Protein AF-A0AAW5JET9-F1 (afdb_monomer_lite)

Radius of gyration: 17.2 Å; chains: 1; bounding box: 39×29×51 Å

Structure (mmCIF, N/CA/C/O backbone):
data_AF-A0AAW5JET9-F1
#
_entry.id   AF-A0AAW5JET9-F1
#
loop_
_atom_site.group_PDB
_atom_site.id
_atom_site.type_symbol
_atom_site.label_atom_id
_atom_site.label_alt_id
_atom_site.label_comp_id
_atom_site.label_asym_id
_atom_site.label_entity_id
_atom_site.label_seq_id
_atom_site.pdbx_PDB_ins_code
_atom_site.Cartn_x
_atom_site.Cartn_y
_atom_site.Cartn_z
_atom_site.occupancy
_atom_site.B_iso_or_equiv
_atom_site.auth_seq_id
_atom_site.auth_comp_id
_atom_site.auth_asym_id
_atom_site.auth_atom_id
_atom_site.pdbx_PDB_model_num
ATOM 1 N N . GLY A 1 1 ? 14.581 6.313 7.244 1.00 46.97 1 GLY A N 1
ATOM 2 C CA . GLY A 1 1 ? 14.633 5.685 5.910 1.00 46.97 1 GLY A CA 1
ATOM 3 C C . GLY A 1 1 ? 13.325 4.975 5.652 1.00 46.97 1 GLY A C 1
ATOM 4 O O . GLY A 1 1 ? 12.955 4.112 6.434 1.00 46.97 1 GLY A O 1
ATOM 5 N N . THR A 1 2 ? 12.604 5.370 4.610 1.00 64.44 2 THR A N 1
ATOM 6 C CA . THR A 1 2 ? 11.243 4.915 4.270 1.00 64.44 2 THR A CA 1
ATOM 7 C C . THR A 1 2 ? 11.133 3.408 4.013 1.00 64.44 2 THR A C 1
ATOM 9 O O . THR A 1 2 ? 10.109 2.824 4.346 1.00 64.44 2 THR A O 1
ATOM 12 N N . CYS A 1 3 ? 12.197 2.743 3.547 1.00 55.53 3 CYS A N 1
ATOM 13 C CA . CYS A 1 3 ? 12.216 1.281 3.394 1.00 55.53 3 CYS A CA 1
ATOM 14 C C . CYS A 1 3 ? 12.129 0.532 4.734 1.00 55.53 3 CYS A C 1
ATOM 16 O O . CYS A 1 3 ? 11.503 -0.520 4.800 1.00 55.53 3 CYS A O 1
ATOM 18 N N . ARG A 1 4 ? 12.699 1.088 5.815 1.00 67.12 4 ARG A N 1
ATOM 19 C CA . ARG A 1 4 ? 12.608 0.486 7.155 1.00 67.12 4 ARG A CA 1
ATOM 20 C C . ARG A 1 4 ? 11.175 0.529 7.678 1.00 67.12 4 ARG A C 1
ATOM 22 O O . ARG A 1 4 ? 10.685 -0.474 8.157 1.00 67.12 4 ARG A O 1
ATOM 29 N N . ALA A 1 5 ? 10.473 1.641 7.458 1.00 67.69 5 ALA A N 1
ATOM 30 C CA . ALA A 1 5 ? 9.065 1.766 7.831 1.00 67.69 5 ALA A CA 1
ATOM 31 C C . ALA A 1 5 ? 8.148 0.799 7.056 1.00 67.69 5 ALA A C 1
ATOM 33 O O . ALA A 1 5 ? 7.119 0.377 7.575 1.00 67.69 5 ALA A O 1
ATOM 34 N N . ILE A 1 6 ? 8.507 0.443 5.817 1.00 64.38 6 ILE A N 1
ATOM 35 C CA . ILE A 1 6 ? 7.800 -0.590 5.045 1.00 64.38 6 ILE A CA 1
ATOM 36 C C . ILE A 1 6 ? 8.093 -1.982 5.623 1.00 64.38 6 ILE A C 1
ATOM 38 O O . ILE A 1 6 ? 7.165 -2.765 5.805 1.00 64.38 6 ILE A O 1
ATOM 42 N N . ALA A 1 7 ? 9.357 -2.274 5.945 1.00 62.28 7 ALA A N 1
ATOM 43 C CA . ALA A 1 7 ? 9.758 -3.544 6.550 1.00 62.28 7 ALA A CA 1
ATOM 44 C C . ALA A 1 7 ? 9.131 -3.757 7.940 1.00 62.28 7 ALA A C 1
ATOM 46 O O . ALA A 1 7 ? 8.612 -4.836 8.208 1.00 62.28 7 ALA A O 1
ATOM 47 N N . ASP A 1 8 ? 9.100 -2.720 8.782 1.00 63.34 8 ASP A N 1
ATOM 48 C CA . ASP A 1 8 ? 8.469 -2.764 10.106 1.00 63.34 8 ASP A CA 1
ATOM 49 C C . ASP A 1 8 ? 6.967 -3.085 9.976 1.00 63.34 8 ASP A C 1
ATOM 51 O O . ASP A 1 8 ? 6.454 -3.967 10.658 1.00 63.34 8 ASP A O 1
ATOM 55 N N . LYS A 1 9 ? 6.279 -2.482 8.994 1.00 62.91 9 LYS A N 1
ATOM 56 C CA . LYS A 1 9 ? 4.879 -2.819 8.692 1.00 62.91 9 LYS A CA 1
ATOM 57 C C . LYS A 1 9 ? 4.685 -4.250 8.197 1.00 62.91 9 LYS A C 1
ATOM 59 O O . LYS A 1 9 ? 3.654 -4.840 8.486 1.00 62.91 9 LYS A O 1
ATOM 64 N N . MET A 1 10 ? 5.627 -4.811 7.438 1.00 59.91 10 MET A N 1
ATOM 65 C CA . MET A 1 10 ? 5.542 -6.213 7.007 1.00 59.91 10 MET A CA 1
ATOM 66 C C . MET A 1 10 ? 5.675 -7.188 8.182 1.00 59.91 10 MET A C 1
ATOM 68 O O . MET A 1 10 ? 5.042 -8.241 8.161 1.00 59.91 10 MET A O 1
ATOM 72 N N . LEU A 1 11 ? 6.453 -6.835 9.210 1.00 57.56 11 LEU A N 1
ATOM 73 C CA . LEU A 1 11 ? 6.588 -7.645 10.423 1.00 57.56 11 LEU A CA 1
ATOM 74 C C . LEU A 1 11 ? 5.296 -7.656 11.249 1.00 57.56 11 LEU A C 1
ATOM 76 O O . LEU A 1 11 ? 4.881 -8.723 11.696 1.00 57.56 11 LEU A O 1
ATOM 80 N N . ASP A 1 12 ? 4.607 -6.518 11.364 1.00 58.06 12 ASP A N 1
ATOM 81 C CA . ASP A 1 12 ? 3.315 -6.435 12.067 1.00 58.06 12 ASP A CA 1
ATOM 82 C C . ASP A 1 12 ? 2.199 -7.256 11.375 1.00 58.06 12 ASP A C 1
ATOM 84 O O . ASP A 1 12 ? 1.229 -7.685 12.002 1.00 58.06 12 ASP A O 1
ATOM 88 N N . VAL A 1 13 ? 2.347 -7.521 10.074 1.00 60.09 13 VAL A N 1
ATOM 89 C CA . VAL A 1 13 ? 1.377 -8.233 9.220 1.00 60.09 13 VAL A CA 1
ATOM 90 C C . VAL A 1 13 ? 1.554 -9.756 9.240 1.00 60.09 13 VAL A C 1
ATOM 92 O O . VAL A 1 13 ? 0.649 -10.489 8.836 1.00 60.09 13 VAL A O 1
ATOM 95 N N . ALA A 1 14 ? 2.670 -10.267 9.770 1.00 58.59 14 ALA A N 1
ATOM 96 C CA . ALA A 1 14 ? 2.926 -11.707 9.867 1.00 58.59 14 ALA A CA 1
ATOM 97 C C . ALA A 1 14 ? 1.847 -12.473 10.670 1.00 58.59 14 ALA A C 1
ATOM 99 O O . ALA A 1 14 ? 1.691 -13.680 10.492 1.00 58.59 14 ALA A O 1
ATOM 100 N N . GLY A 1 15 ? 1.059 -11.780 11.504 1.00 61.22 15 GLY A N 1
ATOM 101 C CA . GLY A 1 15 ? -0.087 -12.332 12.240 1.00 61.22 15 GLY A CA 1
ATOM 102 C C . GLY A 1 15 ? -1.389 -12.490 11.436 1.00 61.22 15 GLY A C 1
ATOM 103 O O . GLY A 1 15 ? -2.431 -12.784 12.025 1.00 61.22 15 GLY A O 1
ATOM 104 N N . GLY A 1 16 ? -1.375 -12.270 10.116 1.00 76.25 16 GLY A N 1
ATOM 105 C CA . GLY A 1 16 ? -2.568 -12.360 9.270 1.00 76.25 16 GLY A CA 1
ATOM 106 C C . GLY A 1 16 ? -3.620 -11.306 9.633 1.00 76.25 16 GLY A C 1
ATOM 107 O O . GLY A 1 16 ? -3.284 -10.181 9.998 1.00 76.25 16 GLY A O 1
ATOM 108 N N . GLN A 1 17 ? -4.907 -11.660 9.552 1.00 78.38 17 GLN A N 1
ATOM 109 C CA . GLN A 1 17 ? -6.004 -10.716 9.806 1.00 78.38 17 GLN A CA 1
ATOM 110 C C . GLN A 1 17 ? -5.962 -10.097 11.213 1.00 78.38 17 GLN A C 1
ATOM 112 O O . GLN A 1 17 ? -6.171 -8.896 11.361 1.00 78.38 17 GLN A O 1
ATOM 117 N N . MET A 1 18 ? -5.624 -10.891 12.235 1.00 77.44 18 MET A N 1
ATOM 118 C CA . MET A 1 18 ? -5.503 -10.392 13.610 1.00 77.44 18 MET A CA 1
ATOM 119 C C . MET A 1 18 ? -4.414 -9.320 13.743 1.00 77.44 18 MET A C 1
ATOM 121 O O . MET A 1 18 ? -4.573 -8.387 14.526 1.00 77.44 18 MET A O 1
ATOM 125 N N . GLY A 1 19 ? -3.335 -9.417 12.957 1.00 84.06 19 GLY A N 1
ATOM 126 C CA . GLY A 1 19 ? -2.307 -8.377 12.888 1.00 84.06 19 GLY A CA 1
ATOM 127 C C . GLY A 1 19 ? -2.869 -7.058 12.351 1.00 84.06 19 GLY A C 1
ATOM 128 O O . GLY A 1 19 ? -2.697 -6.013 12.974 1.00 84.06 19 GLY A O 1
ATOM 129 N N . TRP A 1 20 ? -3.621 -7.103 11.248 1.00 86.56 20 TRP A N 1
ATOM 130 C CA . TRP A 1 20 ? -4.236 -5.911 10.650 1.00 86.56 20 TRP A CA 1
ATOM 131 C C . TRP A 1 20 ? -5.231 -5.212 11.571 1.00 86.56 20 TRP A C 1
ATOM 133 O O . TRP A 1 20 ? -5.200 -3.983 11.682 1.00 86.56 20 TRP A O 1
ATOM 143 N N . ASP A 1 21 ? -6.077 -5.983 12.254 1.00 84.94 21 ASP A N 1
ATOM 144 C CA . ASP A 1 21 ? -7.040 -5.429 13.205 1.00 84.94 21 ASP A CA 1
ATOM 145 C C . ASP A 1 21 ? -6.312 -4.773 14.397 1.00 84.94 21 ASP A C 1
ATOM 147 O O . ASP A 1 21 ? -6.671 -3.666 14.796 1.00 84.94 21 ASP A O 1
ATOM 151 N N . LYS A 1 22 ? -5.213 -5.366 14.896 1.00 84.88 22 LYS A N 1
ATOM 152 C CA . LYS A 1 22 ? -4.394 -4.773 15.972 1.00 84.88 22 LYS A CA 1
ATOM 153 C C . LYS A 1 22 ? -3.675 -3.491 15.555 1.00 84.88 22 LYS A C 1
ATOM 155 O O . LYS A 1 22 ? -3.593 -2.555 16.350 1.00 84.88 22 LYS A O 1
ATOM 160 N N . ILE A 1 23 ? -3.193 -3.405 14.313 1.00 87.56 23 ILE A N 1
ATOM 161 C CA . ILE A 1 23 ? -2.611 -2.163 13.779 1.00 87.56 23 ILE A CA 1
ATOM 162 C C . ILE A 1 23 ? -3.685 -1.067 13.708 1.00 87.56 23 ILE A C 1
ATOM 164 O O . ILE A 1 23 ? -3.422 0.075 14.093 1.00 87.56 23 ILE A O 1
ATOM 168 N N . ALA A 1 24 ? -4.891 -1.396 13.231 1.00 87.81 24 ALA A N 1
ATOM 169 C CA . ALA A 1 24 ? -6.006 -0.451 13.175 1.00 87.81 24 ALA A CA 1
ATOM 170 C C . ALA A 1 24 ? -6.418 0.037 14.565 1.00 87.81 24 ALA A C 1
ATOM 172 O O . ALA A 1 24 ? -6.519 1.245 14.774 1.00 87.81 24 ALA A O 1
ATOM 173 N N . GLU A 1 25 ? -6.572 -0.882 15.518 1.00 86.69 25 GLU A N 1
ATOM 174 C CA . GLU A 1 25 ? -6.886 -0.584 16.916 1.00 86.69 25 GLU A CA 1
ATOM 175 C C . GLU A 1 25 ? -5.824 0.330 17.545 1.00 86.69 25 GLU A C 1
ATOM 177 O O . GLU A 1 25 ? -6.155 1.375 18.104 1.00 86.69 25 GLU A O 1
ATOM 182 N N . GLY A 1 26 ? -4.537 0.008 17.381 1.00 86.56 26 GLY A N 1
ATOM 183 C CA . GLY A 1 26 ? -3.440 0.817 17.916 1.00 86.56 26 GLY A CA 1
ATOM 184 C C . GLY A 1 26 ? -3.379 2.228 17.320 1.00 86.56 26 GLY A C 1
ATOM 185 O O . GLY A 1 26 ? -3.133 3.202 18.036 1.00 86.56 26 GLY A O 1
ATOM 186 N N . GLN A 1 27 ? -3.644 2.376 16.017 1.00 89.19 27 GLN A N 1
ATOM 187 C CA . GLN A 1 27 ? -3.711 3.696 15.385 1.00 89.19 27 GLN A CA 1
ATOM 188 C C . GLN A 1 27 ? -4.936 4.498 15.826 1.00 89.19 27 GLN A C 1
ATOM 190 O O . GLN A 1 27 ? -4.806 5.700 16.069 1.00 89.19 27 GLN A O 1
ATOM 195 N N . ALA A 1 28 ? -6.098 3.855 15.943 1.00 87.69 28 ALA A N 1
ATOM 196 C CA . ALA A 1 28 ? -7.311 4.486 16.448 1.00 87.69 28 ALA A CA 1
ATOM 197 C C . ALA A 1 28 ? -7.117 4.943 17.903 1.00 87.69 28 ALA A C 1
ATOM 199 O O . ALA A 1 28 ? -7.422 6.087 18.231 1.00 87.69 28 ALA A O 1
ATOM 200 N N . MET A 1 29 ? -6.492 4.117 18.747 1.00 85.44 29 MET A N 1
ATOM 201 C CA . MET A 1 29 ? -6.158 4.468 20.129 1.00 85.44 29 MET A CA 1
ATOM 202 C C . MET A 1 29 ? -5.170 5.634 20.201 1.00 85.44 29 MET A C 1
ATOM 204 O O . MET A 1 29 ? -5.391 6.585 20.948 1.00 85.44 29 MET A O 1
ATOM 208 N N . SER A 1 30 ? -4.114 5.619 19.378 1.00 85.81 30 SER A N 1
ATOM 209 C CA . SER A 1 30 ? -3.180 6.748 19.287 1.00 85.81 30 SER A CA 1
ATOM 210 C C . SER A 1 30 ? -3.889 8.045 18.895 1.00 85.81 30 SER A C 1
ATOM 212 O O . SER A 1 30 ? -3.557 9.105 19.423 1.00 85.81 30 SER A O 1
ATOM 214 N N . GLN A 1 31 ? -4.864 7.975 17.985 1.00 84.56 31 GLN A N 1
ATOM 215 C CA . GLN A 1 31 ? -5.641 9.137 17.569 1.00 84.56 31 GLN A CA 1
ATOM 216 C C . GLN A 1 31 ? -6.582 9.616 18.680 1.00 84.56 31 GLN A C 1
ATOM 218 O O . GLN A 1 31 ? -6.573 10.804 18.988 1.00 84.56 31 GLN A O 1
ATOM 223 N N . ALA A 1 32 ? -7.326 8.708 19.316 1.00 83.56 32 ALA A N 1
ATOM 224 C CA . ALA A 1 32 ? -8.253 9.022 20.400 1.00 83.56 32 ALA A CA 1
ATOM 225 C C . ALA A 1 32 ? -7.546 9.713 21.579 1.00 83.56 32 ALA A C 1
ATOM 227 O O . ALA A 1 32 ? -8.017 10.742 22.059 1.00 83.56 32 ALA A O 1
ATOM 228 N N . VAL A 1 33 ? -6.364 9.221 21.975 1.00 82.38 33 VAL A N 1
ATOM 229 C CA . VAL A 1 33 ? -5.536 9.831 23.034 1.00 82.38 33 VAL A CA 1
ATOM 230 C C . VAL A 1 33 ? -5.020 11.219 22.641 1.00 82.38 33 VAL A C 1
ATOM 232 O O . VAL A 1 33 ? -4.897 12.092 23.493 1.00 82.38 33 VAL A O 1
ATOM 235 N N . LYS A 1 34 ? -4.718 11.453 21.358 1.00 80.94 34 LYS A N 1
ATOM 236 C CA . LYS A 1 34 ? -4.262 12.768 20.876 1.00 80.94 34 LYS A CA 1
ATOM 237 C C . LYS A 1 34 ? -5.386 13.799 20.806 1.00 80.94 34 LYS A C 1
ATOM 239 O O . LYS A 1 34 ? -5.112 14.986 20.948 1.00 80.94 34 LYS A O 1
ATOM 244 N N . THR A 1 35 ? -6.616 13.372 20.524 1.00 74.25 35 THR A N 1
ATOM 245 C CA . THR A 1 35 ? -7.760 14.276 20.323 1.00 74.25 35 THR A CA 1
ATOM 246 C C . THR A 1 35 ? -8.628 14.471 21.564 1.00 74.25 35 THR A C 1
ATOM 248 O O . THR A 1 35 ? -9.355 15.458 21.630 1.00 74.25 35 THR A O 1
ATOM 251 N N . GLY A 1 36 ? -8.593 13.542 22.523 1.00 65.19 36 GLY A N 1
ATOM 252 C CA . GLY A 1 36 ? -9.384 13.590 23.753 1.00 65.19 36 GLY A CA 1
ATOM 253 C C . GLY A 1 36 ? -8.563 14.023 24.969 1.00 65.19 36 GLY A C 1
ATOM 254 O O . GLY A 1 36 ? -7.427 13.591 25.143 1.00 65.19 36 GLY A O 1
ATOM 255 N N . ASN A 1 37 ? -9.152 14.841 25.849 1.00 55.03 37 ASN A N 1
ATOM 256 C CA . ASN A 1 37 ? -8.604 15.138 27.178 1.00 55.03 37 ASN A CA 1
ATOM 257 C C . ASN A 1 37 ? -8.680 13.878 28.074 1.00 55.03 37 ASN A C 1
ATOM 259 O O . ASN A 1 37 ? -9.626 13.690 28.829 1.00 55.03 37 ASN A O 1
ATOM 263 N N . THR A 1 38 ? -7.680 13.008 27.943 1.00 60.56 38 THR A N 1
ATOM 264 C CA . THR A 1 38 ? -7.074 12.183 29.007 1.00 60.56 38 THR A CA 1
ATOM 265 C C . THR A 1 38 ? -7.963 11.274 29.878 1.00 60.56 38 THR A C 1
ATOM 267 O O . THR A 1 38 ? -7.685 11.115 31.065 1.00 60.56 38 THR A O 1
ATOM 270 N N . ASP A 1 39 ? -8.952 10.580 29.311 1.00 75.88 39 ASP A N 1
ATOM 271 C CA . ASP A 1 39 ? -9.505 9.363 29.932 1.00 75.88 39 ASP A CA 1
ATOM 272 C C . ASP A 1 39 ? -9.305 8.151 29.013 1.00 75.88 39 ASP A C 1
ATOM 274 O O . ASP A 1 39 ? -9.918 8.044 27.947 1.00 75.88 39 ASP A O 1
ATOM 278 N N . ALA A 1 40 ? -8.441 7.228 29.442 1.00 71.56 40 ALA A N 1
ATOM 279 C CA . ALA A 1 40 ? -8.149 5.991 28.729 1.00 71.56 40 ALA A CA 1
ATOM 280 C C . ALA A 1 40 ? -9.404 5.130 28.514 1.00 71.56 40 ALA A C 1
ATOM 282 O O . ALA A 1 40 ? -9.508 4.479 27.478 1.00 71.56 40 ALA A O 1
ATOM 283 N N . VAL A 1 41 ? -10.375 5.158 29.435 1.00 81.31 41 VAL A N 1
ATOM 284 C CA . VAL A 1 41 ? -11.625 4.396 29.297 1.00 81.31 41 VAL A CA 1
ATOM 285 C C . VAL A 1 41 ? -12.474 4.971 28.166 1.00 81.31 41 VAL A C 1
ATOM 287 O O . VAL A 1 41 ? -12.921 4.229 27.292 1.00 81.31 41 VAL A O 1
ATOM 290 N N . SER A 1 42 ? -12.636 6.297 28.121 1.00 80.06 42 SER A N 1
ATOM 291 C CA . SER A 1 42 ? -13.337 6.969 27.019 1.00 80.06 42 SER A CA 1
ATOM 292 C C . SER A 1 42 ? -12.670 6.733 25.654 1.00 80.06 42 SER A C 1
ATOM 294 O O . SER A 1 42 ? -13.363 6.521 24.657 1.00 80.06 42 SER A O 1
ATOM 296 N N . ALA A 1 43 ? -11.333 6.692 25.612 1.00 79.94 43 ALA A N 1
ATOM 297 C CA . ALA A 1 43 ? -10.575 6.408 24.399 1.00 79.94 43 ALA A CA 1
ATOM 298 C C . ALA A 1 43 ? -10.773 4.959 23.926 1.00 79.94 43 ALA A C 1
ATOM 300 O O . ALA A 1 43 ? -10.989 4.736 22.736 1.00 79.94 43 ALA A O 1
ATOM 301 N N . VAL A 1 44 ? -10.762 3.986 24.844 1.00 81.38 44 VAL A N 1
ATOM 302 C CA . VAL A 1 44 ? -11.059 2.578 24.529 1.00 81.38 44 VAL A CA 1
ATOM 303 C C . VAL A 1 44 ? -12.480 2.441 23.983 1.00 81.38 44 VAL A C 1
ATOM 305 O O . VAL A 1 44 ? -12.651 1.899 22.896 1.00 81.38 44 VAL A O 1
ATOM 308 N N . ALA A 1 45 ? -13.483 3.019 24.652 1.00 81.81 45 ALA A N 1
ATOM 309 C CA . ALA A 1 45 ? -14.876 2.953 24.202 1.00 81.81 45 ALA A CA 1
ATOM 310 C C . ALA A 1 45 ? -15.082 3.579 22.808 1.00 81.81 45 ALA A C 1
ATOM 312 O O . ALA A 1 45 ? -15.878 3.089 22.003 1.00 81.81 45 ALA A O 1
ATOM 313 N N . GLN A 1 46 ? -14.357 4.658 22.492 1.00 80.56 46 GLN A N 1
ATOM 314 C CA . GLN A 1 46 ? -14.376 5.258 21.159 1.00 80.56 46 GLN A CA 1
ATOM 315 C C . GLN A 1 46 ? -13.776 4.322 20.102 1.00 80.56 46 GLN A C 1
ATOM 317 O O . GLN A 1 46 ? -14.360 4.173 19.029 1.00 80.56 46 GLN A O 1
ATOM 322 N N . VAL A 1 47 ? -12.632 3.699 20.392 1.00 84.38 47 VAL A N 1
ATOM 323 C CA . VAL A 1 47 ? -11.956 2.771 19.472 1.00 84.38 47 VAL A CA 1
ATOM 324 C C . VAL A 1 47 ? -12.799 1.522 19.231 1.00 84.38 47 VAL A C 1
ATOM 326 O O . VAL A 1 47 ? -12.979 1.127 18.080 1.00 84.38 47 VAL A O 1
ATOM 329 N N . GLU A 1 48 ? -13.376 0.950 20.290 1.00 83.25 48 GLU A N 1
ATOM 330 C CA . GLU A 1 48 ? -14.308 -0.179 20.200 1.00 83.25 48 GLU A CA 1
ATOM 331 C C . GLU A 1 48 ? -15.513 0.173 19.325 1.00 83.25 48 GLU A C 1
ATOM 333 O O . GLU A 1 48 ? -15.872 -0.586 18.432 1.00 83.25 48 GLU A O 1
ATOM 338 N N . LYS A 1 49 ? -16.089 1.370 19.499 1.00 81.81 49 LYS A N 1
ATOM 339 C CA . LYS A 1 49 ? -17.201 1.848 18.667 1.00 81.81 49 LYS A CA 1
ATOM 340 C C . LYS A 1 49 ? -16.812 2.052 17.198 1.00 81.81 49 LYS A C 1
ATOM 342 O O . LYS A 1 49 ? -17.672 1.966 16.323 1.00 81.81 49 LYS A O 1
ATOM 347 N N . GLN A 1 50 ? -15.552 2.378 16.915 1.00 81.44 50 GLN A N 1
ATOM 348 C CA . GLN A 1 50 ? -15.072 2.563 15.546 1.00 81.44 50 GLN A CA 1
ATOM 349 C C . GLN A 1 50 ? -14.800 1.239 14.828 1.00 81.44 50 GLN A C 1
ATOM 351 O O . GLN A 1 50 ? -14.870 1.230 13.600 1.00 81.44 50 GLN A O 1
ATOM 356 N N . GLY A 1 51 ? -14.495 0.144 15.531 1.00 82.00 51 GLY A N 1
ATOM 357 C CA . GLY A 1 51 ? -14.462 -1.199 14.935 1.00 82.00 51 GLY A CA 1
ATOM 358 C C . GLY A 1 51 ? -13.511 -1.351 13.738 1.00 82.00 51 GLY A C 1
ATOM 359 O O . GLY A 1 51 ? -13.818 -2.033 12.764 1.00 82.00 51 GLY A O 1
ATOM 360 N N . GLY A 1 52 ? -12.394 -0.614 13.722 1.00 86.44 52 GLY A N 1
ATOM 361 C CA . GLY A 1 52 ? -11.448 -0.612 12.596 1.00 86.44 52 GLY A CA 1
ATOM 362 C C . GLY A 1 52 ? -11.956 0.065 11.311 1.00 86.44 52 GLY A C 1
ATOM 363 O O . GLY A 1 52 ? -11.263 0.036 10.287 1.00 86.44 52 GLY A O 1
ATOM 364 N N . ASN A 1 53 ? -13.123 0.718 11.345 1.00 92.31 53 ASN A N 1
ATOM 365 C CA . ASN A 1 53 ? -13.711 1.426 10.203 1.00 92.31 53 ASN A CA 1
ATOM 366 C C . ASN A 1 53 ? -12.892 2.641 9.750 1.00 92.31 53 ASN A C 1
ATOM 368 O O . ASN A 1 53 ? -12.988 3.027 8.587 1.00 92.31 53 ASN A O 1
ATOM 372 N N . ASP A 1 54 ? -12.037 3.187 10.612 1.00 91.25 54 ASP A N 1
ATOM 373 C CA . ASP A 1 54 ? -11.118 4.275 10.259 1.00 91.25 54 ASP A CA 1
ATOM 374 C C . ASP A 1 54 ? -9.955 3.808 9.369 1.00 91.25 54 ASP A C 1
ATOM 376 O O . ASP A 1 54 ? -9.271 4.633 8.749 1.00 91.25 54 ASP A O 1
ATOM 380 N N . GLY A 1 55 ? -9.728 2.495 9.272 1.00 92.00 55 GLY A N 1
ATOM 381 C CA . GLY A 1 55 ? -8.598 1.947 8.539 1.00 92.00 55 GLY A CA 1
ATOM 382 C C . GLY A 1 55 ? -7.253 2.322 9.154 1.00 92.00 55 GLY A C 1
ATOM 383 O O . GLY A 1 55 ? -7.146 2.943 10.219 1.00 92.00 55 GLY A O 1
ATOM 384 N N . ILE A 1 56 ? -6.189 1.995 8.431 1.00 92.25 56 ILE A N 1
ATOM 385 C CA . ILE A 1 56 ? -4.826 2.343 8.831 1.00 92.25 56 ILE A CA 1
ATOM 386 C C . ILE A 1 56 ? -4.244 3.395 7.904 1.00 92.25 56 ILE A C 1
ATOM 388 O O . ILE A 1 56 ? -4.506 3.417 6.705 1.00 92.25 56 ILE A O 1
ATOM 392 N N . THR A 1 57 ? -3.395 4.255 8.452 1.00 91.38 57 THR A N 1
ATOM 393 C CA . THR A 1 57 ? -2.498 5.104 7.675 1.00 91.38 57 THR A CA 1
ATOM 394 C C . THR A 1 57 ? -1.556 4.186 6.917 1.00 91.38 57 THR A C 1
ATOM 396 O O . THR A 1 57 ? -0.739 3.484 7.526 1.00 91.38 57 THR A O 1
ATOM 399 N N . TRP A 1 58 ? -1.692 4.165 5.597 1.00 91.44 58 TRP A N 1
ATOM 400 C CA . TRP A 1 58 ? -1.045 3.209 4.715 1.00 91.44 58 TRP A CA 1
ATOM 401 C C . TRP A 1 58 ? 0.095 3.845 3.909 1.00 91.44 58 TRP A C 1
ATOM 403 O O . TRP A 1 58 ? 0.634 4.891 4.280 1.00 91.44 58 TRP A O 1
ATOM 413 N N . VAL A 1 59 ? 0.546 3.161 2.859 1.00 88.12 59 VAL A N 1
ATOM 414 C CA . VAL A 1 59 ? 1.548 3.658 1.915 1.00 88.12 59 VAL A CA 1
ATOM 415 C C . VAL A 1 59 ? 1.127 5.032 1.385 1.00 88.12 59 VAL A C 1
ATOM 417 O O . VAL A 1 59 ? -0.001 5.216 0.940 1.00 88.12 59 VAL A O 1
ATOM 420 N N . GLY A 1 60 ? 2.042 6.003 1.431 1.00 81.50 60 GLY A N 1
ATOM 421 C CA . GLY A 1 60 ? 1.770 7.376 0.988 1.00 81.50 60 GLY A CA 1
ATOM 422 C C . GLY A 1 60 ? 1.022 8.248 2.003 1.00 81.50 60 GLY A C 1
ATOM 423 O O . GLY A 1 60 ? 0.788 9.417 1.724 1.00 81.50 60 GLY A O 1
ATOM 424 N N . GLY A 1 61 ? 0.687 7.720 3.186 1.00 86.12 61 GLY A N 1
ATOM 425 C CA . GLY A 1 61 ? 0.100 8.490 4.290 1.00 86.12 61 GLY A CA 1
ATOM 426 C C . GLY A 1 61 ? -1.428 8.593 4.276 1.00 86.12 61 GLY A C 1
ATOM 427 O O . GLY A 1 61 ? -2.006 9.076 5.245 1.00 86.12 61 GLY A O 1
ATOM 428 N N . SER A 1 62 ? -2.100 8.109 3.232 1.00 88.62 62 SER A N 1
ATOM 429 C CA . SER A 1 62 ? -3.566 8.043 3.177 1.00 88.62 62 SER A CA 1
ATOM 430 C C . SER A 1 62 ? -4.112 6.840 3.953 1.00 88.62 62 SER A C 1
ATOM 432 O O . SER A 1 62 ? -3.424 5.830 4.115 1.00 88.62 62 SER A O 1
ATOM 434 N N . LYS A 1 63 ? -5.357 6.938 4.433 1.00 92.50 63 LYS A N 1
ATOM 435 C CA . LYS A 1 63 ? -6.057 5.826 5.088 1.00 92.50 63 LYS A CA 1
ATOM 436 C C . LYS A 1 63 ? -6.486 4.757 4.073 1.00 92.50 63 LYS A C 1
ATOM 438 O O . LYS A 1 63 ? -6.940 5.101 2.982 1.00 92.50 63 LYS A O 1
ATOM 443 N N . ALA A 1 64 ? -6.348 3.484 4.439 1.00 94.62 64 ALA A N 1
ATOM 444 C CA . ALA A 1 64 ? -6.817 2.342 3.657 1.00 94.62 64 ALA A CA 1
ATOM 445 C C . ALA A 1 64 ? -7.341 1.213 4.559 1.00 94.62 64 ALA A C 1
ATOM 447 O O . ALA A 1 64 ? -6.989 1.116 5.737 1.00 94.62 64 ALA A O 1
ATOM 448 N N . GLY A 1 65 ? -8.168 0.337 3.984 1.00 93.25 65 GLY A N 1
ATOM 449 C CA . GLY A 1 65 ? -8.723 -0.843 4.653 1.00 93.25 65 GLY A CA 1
ATOM 450 C C . GLY A 1 65 ? -9.962 -0.581 5.519 1.00 93.25 65 GLY A C 1
ATOM 451 O O . GLY A 1 65 ? -10.656 -1.536 5.864 1.00 93.25 65 GLY A O 1
ATOM 452 N N . GLY A 1 66 ? -10.273 0.678 5.833 1.00 93.69 66 GLY A N 1
ATOM 453 C CA . GLY A 1 66 ? -11.471 1.072 6.574 1.00 93.69 66 GLY A CA 1
ATOM 454 C C . GLY A 1 66 ? -12.762 1.066 5.745 1.00 93.69 66 GLY A C 1
ATOM 455 O O . GLY A 1 66 ? -12.793 0.686 4.570 1.00 93.69 66 GLY A O 1
ATOM 456 N N . SER A 1 67 ? -13.853 1.522 6.360 1.00 93.44 67 SER A N 1
ATOM 457 C CA . SER A 1 67 ? -15.170 1.601 5.724 1.00 93.44 67 SER A CA 1
ATOM 458 C C . SER A 1 67 ? -15.185 2.686 4.646 1.00 93.44 6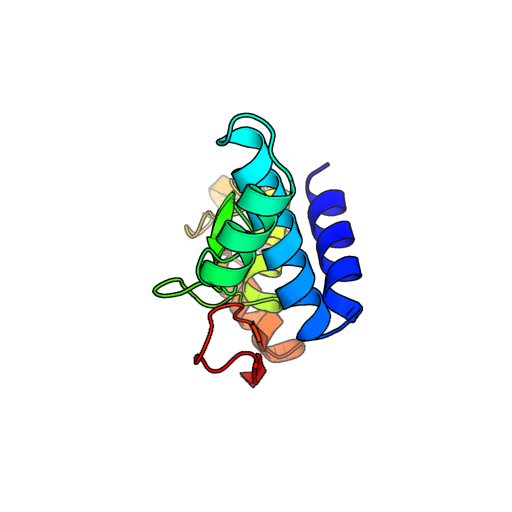7 SER A C 1
ATOM 460 O O . SER A 1 67 ? -14.685 3.789 4.853 1.00 93.44 67 SER A O 1
ATOM 462 N N . GLY A 1 68 ? -15.700 2.361 3.456 1.00 91.00 68 GLY A N 1
ATOM 463 C CA . GLY A 1 68 ? -15.674 3.257 2.289 1.00 91.00 68 GLY A CA 1
ATOM 464 C C . GLY A 1 68 ? -14.277 3.524 1.704 1.00 91.00 68 GLY A C 1
ATOM 465 O O . GLY A 1 68 ? -14.157 4.261 0.729 1.00 91.00 68 GLY A O 1
ATOM 466 N N . GLN A 1 69 ? -13.223 2.918 2.258 1.00 93.94 69 GLN A N 1
ATOM 467 C CA . GLN A 1 69 ? -11.849 3.088 1.793 1.00 93.94 69 GLN A CA 1
ATOM 468 C C . GLN A 1 69 ? -11.462 1.998 0.788 1.00 93.94 69 GLN A C 1
ATOM 470 O O . GLN A 1 69 ? -12.029 0.895 0.759 1.00 93.94 69 GLN A O 1
ATOM 475 N N . GLN A 1 70 ? -10.446 2.298 -0.025 1.00 92.94 70 GLN A N 1
ATOM 476 C CA . GLN A 1 70 ? -9.799 1.279 -0.846 1.00 92.94 70 GLN A CA 1
ATOM 477 C C . GLN A 1 70 ? -9.223 0.176 0.058 1.00 92.94 70 GLN A C 1
ATOM 479 O O . GLN A 1 70 ? -8.722 0.480 1.147 1.00 92.94 70 GLN A O 1
ATOM 484 N N . PRO A 1 71 ? -9.306 -1.101 -0.355 1.00 93.75 71 PRO A N 1
ATOM 485 C CA . PRO A 1 71 ? -8.635 -2.175 0.361 1.00 93.75 71 PRO A CA 1
ATOM 486 C C . PRO A 1 71 ? -7.120 -1.961 0.326 1.00 93.75 71 PRO A C 1
ATOM 488 O O . PRO A 1 71 ? -6.583 -1.367 -0.610 1.00 93.75 71 PRO A O 1
ATOM 491 N N . ILE A 1 72 ? -6.434 -2.476 1.338 1.00 93.31 72 ILE A N 1
ATOM 492 C CA . ILE A 1 72 ? -4.975 -2.524 1.372 1.00 93.31 72 ILE A CA 1
ATOM 493 C C . ILE A 1 72 ? -4.534 -3.623 0.413 1.00 93.31 72 ILE A C 1
ATOM 495 O O . ILE A 1 72 ? -4.843 -4.788 0.649 1.00 93.31 72 ILE A O 1
ATOM 499 N N . LYS A 1 73 ? -3.828 -3.267 -0.660 1.00 93.94 73 LYS A N 1
ATOM 500 C CA . LYS A 1 73 ? -3.242 -4.225 -1.607 1.00 93.94 73 LYS A CA 1
ATOM 501 C C . LYS A 1 73 ? -1.785 -4.412 -1.232 1.00 93.94 73 LYS A C 1
ATOM 503 O O . LYS A 1 73 ? -0.959 -3.566 -1.566 1.00 93.94 73 LYS A O 1
ATOM 508 N N . VAL A 1 74 ? -1.473 -5.447 -0.457 1.00 91.38 74 VAL A N 1
ATOM 509 C CA . VAL A 1 74 ? -0.158 -5.565 0.192 1.00 91.38 74 VAL A CA 1
ATOM 510 C C . VAL A 1 74 ? 0.968 -5.571 -0.841 1.00 91.38 74 VAL A C 1
ATOM 512 O O . VAL A 1 74 ? 1.912 -4.790 -0.717 1.00 91.38 74 VAL A O 1
ATOM 515 N N . VAL A 1 75 ? 0.856 -6.401 -1.880 1.00 93.62 75 VAL A N 1
ATOM 516 C CA . VAL A 1 75 ? 1.907 -6.544 -2.893 1.00 93.62 75 VAL A CA 1
ATOM 517 C C . VAL A 1 75 ? 1.921 -5.332 -3.816 1.00 93.62 75 VAL A C 1
ATOM 519 O O . VAL A 1 75 ? 2.974 -4.718 -4.010 1.00 93.62 75 VAL A O 1
ATOM 522 N N . GLY A 1 76 ? 0.762 -4.925 -4.332 1.00 95.31 76 GLY A N 1
ATOM 523 C CA . GLY A 1 76 ? 0.650 -3.802 -5.254 1.00 95.31 76 GLY A CA 1
ATOM 524 C C . GLY A 1 76 ? 1.040 -2.459 -4.632 1.00 95.31 76 GLY A C 1
ATOM 525 O O . GLY A 1 76 ? 1.768 -1.677 -5.242 1.00 95.31 76 GLY A O 1
ATOM 526 N N . ASP A 1 77 ? 0.603 -2.161 -3.409 1.00 94.62 77 ASP A N 1
ATOM 527 C CA . ASP A 1 77 ? 0.897 -0.876 -2.768 1.00 94.62 77 ASP A CA 1
ATOM 528 C C . ASP A 1 77 ? 2.361 -0.767 -2.358 1.00 94.62 77 ASP A C 1
ATOM 530 O O . ASP A 1 77 ? 2.975 0.279 -2.575 1.00 94.62 77 ASP A O 1
ATOM 534 N N . VAL A 1 78 ? 2.947 -1.840 -1.818 1.00 93.94 78 VAL A N 1
ATOM 535 C CA . VAL A 1 78 ? 4.367 -1.840 -1.444 1.00 93.94 78 VAL A CA 1
ATOM 536 C C . VAL A 1 78 ? 5.255 -1.799 -2.682 1.00 93.94 78 VAL A C 1
ATOM 538 O O . VAL A 1 78 ? 6.213 -1.028 -2.706 1.00 93.94 78 VAL A O 1
ATOM 541 N N . THR A 1 79 ? 4.919 -2.548 -3.735 1.00 96.00 79 THR A N 1
ATOM 542 C CA . THR A 1 79 ? 5.656 -2.502 -5.006 1.00 96.00 79 THR A CA 1
ATOM 543 C C . THR A 1 79 ? 5.617 -1.104 -5.616 1.00 96.00 79 THR A C 1
ATOM 545 O O . THR A 1 79 ? 6.662 -0.574 -5.993 1.00 96.00 79 THR A O 1
ATOM 548 N N . ARG A 1 80 ? 4.442 -0.459 -5.653 1.00 96.31 80 ARG A N 1
ATOM 549 C CA . ARG A 1 80 ? 4.308 0.927 -6.125 1.00 96.31 80 ARG A CA 1
ATOM 550 C C . ARG A 1 80 ? 5.160 1.886 -5.297 1.00 96.31 80 ARG A C 1
ATOM 552 O O . ARG A 1 80 ? 5.896 2.693 -5.863 1.00 96.31 80 ARG A O 1
ATOM 559 N N . ALA A 1 81 ? 5.101 1.769 -3.970 1.00 95.38 81 ALA A N 1
ATOM 560 C CA . ALA A 1 81 ? 5.914 2.580 -3.070 1.00 95.38 81 ALA A CA 1
ATOM 561 C C . ALA A 1 81 ? 7.406 2.401 -3.348 1.00 95.38 81 ALA A C 1
ATOM 563 O O . ALA A 1 81 ? 8.122 3.384 -3.510 1.00 95.38 81 ALA A O 1
ATOM 564 N N . GLY A 1 82 ? 7.863 1.150 -3.420 1.00 94.38 82 GLY A N 1
ATOM 565 C CA . GLY A 1 82 ? 9.254 0.795 -3.667 1.00 94.38 82 GLY A CA 1
ATOM 566 C C . GLY A 1 82 ? 9.741 1.329 -5.009 1.00 94.38 82 GLY A C 1
ATOM 567 O O . GLY A 1 82 ? 10.766 2.005 -5.048 1.00 94.38 82 GLY A O 1
ATOM 568 N N . TYR A 1 83 ? 8.968 1.118 -6.079 1.00 96.44 83 TYR A N 1
ATOM 569 C CA . TYR A 1 83 ? 9.256 1.662 -7.407 1.00 96.44 83 TYR A CA 1
ATOM 570 C C . TYR A 1 83 ? 9.447 3.180 -7.354 1.00 96.44 83 TYR A C 1
ATOM 572 O O . TYR A 1 83 ? 10.456 3.700 -7.829 1.00 96.44 83 TYR A O 1
ATOM 580 N N . ASN A 1 84 ? 8.505 3.905 -6.749 1.00 95.69 84 ASN A N 1
ATOM 581 C CA . ASN A 1 84 ? 8.570 5.360 -6.696 1.00 95.69 84 ASN A CA 1
ATOM 582 C C . ASN A 1 84 ? 9.739 5.857 -5.843 1.00 95.69 84 ASN A C 1
ATOM 584 O O . ASN A 1 84 ? 10.475 6.739 -6.278 1.00 95.69 84 ASN A O 1
ATOM 588 N N . LEU A 1 85 ? 9.953 5.269 -4.665 1.00 93.81 85 LEU A N 1
ATOM 589 C CA . LEU A 1 85 ? 11.034 5.661 -3.760 1.00 93.81 85 LEU A CA 1
ATOM 590 C C . LEU A 1 85 ? 12.418 5.407 -4.373 1.00 93.81 85 LEU A C 1
ATOM 592 O O . LEU A 1 85 ? 13.298 6.253 -4.235 1.00 93.81 85 LEU A O 1
ATOM 596 N N . LEU A 1 86 ? 12.601 4.295 -5.093 1.00 93.25 86 LEU A N 1
ATOM 597 C CA . LEU A 1 86 ? 13.845 3.995 -5.815 1.00 93.25 86 LEU A CA 1
ATOM 598 C C . LEU A 1 86 ? 14.100 4.959 -6.982 1.00 93.25 86 LEU A C 1
ATOM 600 O O . LEU A 1 86 ? 15.246 5.137 -7.383 1.00 93.25 86 LEU A O 1
ATOM 604 N N . ASN A 1 87 ? 13.053 5.613 -7.485 1.00 93.19 87 ASN A N 1
ATOM 605 C CA . ASN A 1 87 ? 13.138 6.664 -8.498 1.00 93.19 87 ASN A CA 1
ATOM 606 C C . ASN A 1 87 ? 13.070 8.088 -7.903 1.00 93.19 87 ASN A C 1
ATOM 608 O O . ASN A 1 87 ? 12.898 9.051 -8.645 1.00 93.19 87 ASN A O 1
ATOM 612 N N . GLY A 1 88 ? 13.171 8.246 -6.576 1.00 91.25 88 GLY A N 1
ATOM 613 C CA . GLY A 1 88 ? 13.149 9.558 -5.915 1.00 91.25 88 GLY A CA 1
ATOM 614 C C . GLY A 1 88 ? 11.799 10.288 -5.967 1.00 91.25 88 GLY A C 1
ATOM 615 O O . GLY A 1 88 ? 11.751 11.507 -5.823 1.00 91.25 88 GLY A O 1
ATOM 616 N N . ARG A 1 89 ? 10.697 9.562 -6.183 1.00 93.56 89 ARG A N 1
ATOM 617 C CA . ARG A 1 89 ? 9.332 10.097 -6.308 1.00 93.56 89 ARG A CA 1
ATOM 618 C C . ARG A 1 89 ? 8.514 9.887 -5.036 1.00 93.56 89 ARG A C 1
ATOM 620 O O . ARG A 1 89 ? 8.887 9.127 -4.141 1.00 93.56 89 ARG A O 1
ATOM 627 N N . ASN A 1 90 ? 7.354 10.541 -4.969 1.00 93.50 90 ASN A N 1
ATOM 628 C CA . ASN A 1 90 ? 6.377 10.290 -3.912 1.00 93.50 90 ASN A CA 1
ATOM 629 C C . ASN A 1 90 ? 5.889 8.830 -3.968 1.00 93.50 90 ASN A C 1
ATOM 631 O O . ASN A 1 90 ? 5.553 8.331 -5.037 1.00 93.50 90 ASN A O 1
ATOM 635 N N . ALA A 1 91 ? 5.805 8.155 -2.818 1.00 93.44 91 ALA A N 1
ATOM 636 C CA . ALA A 1 91 ? 5.427 6.742 -2.736 1.00 93.44 91 ALA A CA 1
ATOM 637 C C . ALA A 1 91 ? 4.070 6.411 -3.394 1.00 93.44 91 ALA A C 1
ATOM 639 O O . ALA A 1 91 ? 3.900 5.308 -3.912 1.00 93.44 91 ALA A O 1
ATOM 640 N N . ALA A 1 92 ? 3.121 7.350 -3.395 1.00 90.69 92 ALA A N 1
ATOM 641 C CA . ALA A 1 92 ? 1.787 7.173 -3.967 1.00 90.69 92 ALA A CA 1
ATOM 642 C C . ALA A 1 92 ? 1.673 7.595 -5.442 1.00 90.69 92 ALA A C 1
ATOM 644 O O . ALA A 1 92 ? 0.581 7.519 -6.001 1.00 90.69 92 ALA A O 1
ATOM 645 N N . ASP A 1 93 ? 2.762 8.037 -6.075 1.00 93.94 93 ASP A N 1
ATOM 646 C CA . ASP A 1 93 ? 2.732 8.495 -7.462 1.00 93.94 93 ASP A CA 1
ATOM 647 C C . ASP A 1 93 ? 2.317 7.362 -8.423 1.00 93.94 93 ASP A C 1
ATOM 649 O O . ASP A 1 93 ? 2.643 6.187 -8.231 1.00 93.94 93 ASP A O 1
ATOM 653 N N . THR A 1 94 ? 1.554 7.719 -9.450 1.00 95.19 94 THR A N 1
ATOM 654 C CA . THR A 1 94 ? 0.986 6.788 -10.435 1.00 95.19 94 THR A CA 1
ATOM 655 C C . THR A 1 94 ? 1.469 7.061 -11.854 1.00 95.19 94 THR A C 1
ATOM 657 O O . THR A 1 94 ? 1.297 6.206 -12.720 1.00 95.19 94 THR A O 1
ATOM 660 N N . ALA A 1 95 ? 2.103 8.210 -12.109 1.00 97.12 95 ALA A N 1
ATOM 661 C CA . ALA A 1 95 ? 2.511 8.573 -13.459 1.00 97.12 95 ALA A CA 1
ATOM 662 C C . ALA A 1 95 ? 3.693 7.719 -13.950 1.00 97.12 95 ALA A C 1
ATOM 664 O O . ALA A 1 95 ? 4.548 7.301 -13.163 1.00 97.12 95 ALA A O 1
ATOM 665 N N . SER A 1 96 ? 3.772 7.488 -15.259 1.00 96.94 96 SER A N 1
ATOM 666 C CA . SER A 1 96 ? 4.929 6.846 -15.891 1.00 96.94 96 SER A CA 1
ATOM 667 C C . SER A 1 96 ? 6.171 7.740 -15.839 1.00 96.94 96 SER A C 1
ATOM 669 O O . SER A 1 96 ? 6.073 8.965 -15.764 1.00 96.94 96 SER A O 1
ATOM 671 N N . ILE A 1 97 ? 7.349 7.124 -15.901 1.00 96.00 97 ILE A N 1
ATOM 672 C CA . ILE A 1 97 ? 8.633 7.814 -16.029 1.00 96.00 97 ILE A CA 1
ATOM 673 C C . ILE A 1 97 ? 9.044 7.747 -17.496 1.00 96.00 97 ILE A C 1
ATOM 675 O O . ILE A 1 97 ? 9.200 6.667 -18.059 1.00 96.00 97 ILE A O 1
ATOM 679 N N . SER A 1 98 ? 9.213 8.908 -18.130 1.00 94.00 98 SER A N 1
ATOM 680 C CA . SER A 1 98 ? 9.723 8.952 -19.503 1.00 94.00 98 SER A CA 1
ATOM 681 C C . SER A 1 98 ? 11.172 8.440 -19.561 1.00 94.00 98 SER A C 1
ATOM 683 O O . SER A 1 98 ? 11.912 8.631 -18.590 1.00 94.00 98 SER A O 1
ATOM 685 N N . PRO A 1 99 ? 11.638 7.878 -20.691 1.00 89.12 99 PRO A N 1
ATOM 686 C CA . PRO A 1 99 ? 13.034 7.459 -20.835 1.00 89.12 99 PRO A CA 1
ATOM 687 C C . PRO A 1 99 ? 14.037 8.576 -20.509 1.00 89.12 99 PRO A C 1
ATOM 689 O O . PRO A 1 99 ? 15.036 8.336 -19.837 1.00 89.12 99 PRO A O 1
ATOM 692 N N . SER A 1 100 ? 13.727 9.818 -20.897 1.00 91.25 100 SER A N 1
ATOM 693 C CA . SER A 1 100 ? 14.533 10.999 -20.566 1.00 91.25 100 SER A CA 1
ATOM 694 C C . SER A 1 100 ? 14.551 11.332 -19.073 1.00 91.25 100 SER A C 1
ATOM 696 O O . SER A 1 100 ? 15.552 11.827 -18.576 1.00 91.25 100 SER A O 1
ATOM 698 N N . SER A 1 101 ? 13.464 11.066 -18.345 1.00 91.19 101 SER A N 1
ATOM 699 C CA . SER A 1 101 ? 13.378 11.309 -16.898 1.00 91.19 101 SER A CA 1
ATOM 700 C C . SER A 1 101 ? 13.969 10.166 -16.067 1.00 91.19 101 SER A C 1
ATOM 702 O O . SER A 1 101 ? 14.267 10.365 -14.893 1.00 91.19 101 SER A O 1
ATOM 704 N N . CYS A 1 102 ? 14.130 8.978 -16.657 1.00 91.88 102 CYS A N 1
ATOM 705 C CA . CYS A 1 102 ? 14.654 7.794 -15.980 1.00 91.88 102 CYS A CA 1
ATOM 706 C C . CYS A 1 102 ? 16.154 7.910 -15.659 1.00 91.88 102 CYS A C 1
ATOM 708 O O . CYS A 1 102 ? 16.620 7.285 -14.711 1.00 91.88 102 CYS A O 1
ATOM 710 N N . ASN A 1 103 ? 16.914 8.731 -16.398 1.00 87.50 103 ASN A N 1
ATOM 711 C CA . ASN A 1 103 ? 18.329 9.024 -16.121 1.00 87.50 103 ASN A CA 1
ATOM 712 C C . ASN A 1 103 ? 19.196 7.763 -15.893 1.00 87.50 103 ASN A C 1
ATOM 714 O O . ASN A 1 103 ? 20.013 7.720 -14.976 1.00 87.50 103 ASN A O 1
ATOM 718 N N . ASN A 1 104 ? 19.009 6.725 -16.718 1.00 84.88 104 ASN A N 1
ATOM 719 C CA . ASN A 1 104 ? 19.670 5.414 -16.594 1.00 84.88 104 ASN A CA 1
ATOM 720 C C . ASN A 1 104 ? 19.400 4.669 -15.267 1.00 84.88 104 ASN A C 1
ATOM 722 O O . ASN A 1 104 ? 20.172 3.793 -14.875 1.00 84.88 104 ASN A O 1
ATOM 726 N N . GLY A 1 105 ? 18.302 4.981 -14.576 1.00 87.94 105 GLY A N 1
ATOM 727 C CA . GLY A 1 105 ? 17.855 4.249 -13.396 1.00 87.94 105 GLY A CA 1
ATOM 728 C C . GLY A 1 105 ? 17.447 2.812 -13.738 1.00 87.94 105 GLY A C 1
ATOM 729 O O . GLY A 1 105 ? 16.629 2.575 -14.620 1.00 87.94 105 GLY A O 1
ATOM 730 N N . MET A 1 106 ? 17.990 1.838 -13.005 1.00 90.50 106 MET A N 1
ATOM 731 C CA . MET A 1 106 ? 17.767 0.404 -13.258 1.00 90.50 106 MET A CA 1
ATOM 732 C C . MET A 1 106 ? 16.292 -0.021 -13.137 1.00 90.50 106 MET A C 1
ATOM 734 O O . MET A 1 106 ? 15.821 -0.904 -13.850 1.00 90.50 106 MET A O 1
ATOM 738 N N . VAL A 1 107 ? 15.549 0.591 -12.213 1.00 91.94 107 VAL A N 1
ATOM 739 C CA . VAL A 1 107 ? 14.153 0.212 -11.952 1.00 91.94 107 VAL A CA 1
ATOM 740 C C . VAL A 1 107 ? 13.227 0.768 -13.033 1.00 91.94 107 VAL A C 1
ATOM 742 O O . VAL A 1 107 ? 12.421 0.020 -13.580 1.00 91.94 107 VAL A O 1
ATOM 745 N N . CYS A 1 108 ? 13.364 2.052 -13.380 1.00 93.31 108 CYS 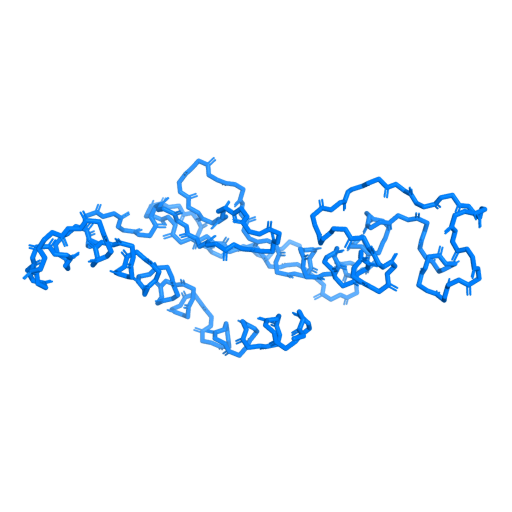A N 1
ATOM 746 C CA . CYS A 1 108 ? 12.560 2.683 -14.430 1.00 93.31 108 CYS A CA 1
ATOM 747 C C . CYS A 1 108 ? 12.922 2.219 -15.849 1.00 93.31 108 CYS A C 1
ATOM 749 O O . CYS A 1 108 ? 12.110 2.357 -16.760 1.00 93.31 108 CYS A O 1
ATOM 751 N N . SER A 1 109 ? 14.118 1.655 -16.054 1.00 93.75 109 SER A N 1
ATOM 752 C CA . SER A 1 109 ? 14.473 1.011 -17.323 1.00 93.75 109 SER A CA 1
ATOM 753 C C . SER A 1 109 ? 13.841 -0.375 -17.482 1.00 93.75 109 SER A C 1
ATOM 755 O O . SER A 1 109 ? 13.654 -0.826 -18.608 1.00 93.75 109 SER A O 1
ATOM 757 N N . THR A 1 110 ? 13.492 -1.035 -16.372 1.00 95.69 110 THR A N 1
ATOM 758 C CA . THR A 1 110 ? 12.821 -2.345 -16.377 1.00 95.69 110 THR A CA 1
ATOM 759 C C . THR A 1 110 ? 11.301 -2.202 -16.468 1.00 95.69 110 THR A C 1
ATOM 761 O O . THR A 1 110 ? 10.657 -2.938 -17.212 1.00 95.69 110 THR A O 1
ATOM 764 N N . TRP A 1 111 ? 10.727 -1.249 -15.729 1.00 97.19 111 TRP A N 1
ATOM 765 C CA . TRP A 1 111 ? 9.298 -0.932 -15.754 1.00 97.19 111 TRP A CA 1
ATOM 766 C C . TRP A 1 111 ? 9.123 0.560 -16.000 1.00 97.19 111 TRP A C 1
ATOM 768 O O . TRP A 1 111 ? 9.640 1.367 -15.236 1.00 97.19 111 TRP A O 1
ATOM 778 N N . SER A 1 112 ? 8.369 0.940 -17.030 1.00 96.00 112 SER A N 1
ATOM 779 C CA . SER A 1 112 ? 8.193 2.350 -17.404 1.00 96.00 112 SER A CA 1
ATOM 780 C C . SER A 1 112 ? 7.300 3.118 -16.422 1.00 96.00 112 SER A C 1
ATOM 782 O O . SER A 1 112 ? 7.309 4.351 -16.361 1.00 96.00 112 SER A O 1
ATOM 784 N N . SER A 1 113 ? 6.505 2.398 -15.630 1.00 97.62 113 SER A N 1
ATOM 785 C CA . SER A 1 113 ? 5.538 2.964 -14.699 1.00 97.62 113 SER A CA 1
ATOM 786 C C . SER A 1 113 ? 5.434 2.136 -13.419 1.00 97.62 113 SER A C 1
ATOM 788 O O . SER A 1 113 ? 5.690 0.927 -13.435 1.00 97.62 113 SER A O 1
ATOM 790 N N . PRO A 1 114 ? 4.979 2.747 -12.307 1.00 97.19 114 PRO A N 1
ATOM 791 C CA . PRO A 1 114 ? 4.655 1.984 -11.109 1.00 97.19 114 PRO A CA 1
ATOM 792 C C . PRO A 1 114 ? 3.602 0.902 -11.389 1.00 97.19 114 PRO A C 1
ATOM 794 O O . PRO A 1 114 ? 3.675 -0.168 -10.799 1.00 97.19 114 PRO A O 1
ATOM 797 N N . GLN A 1 115 ? 2.660 1.141 -12.309 1.00 97.69 115 GLN A N 1
ATOM 798 C CA . GLN A 1 115 ? 1.620 0.173 -12.671 1.00 97.69 115 GLN A CA 1
ATOM 799 C C . GLN A 1 115 ? 2.181 -1.080 -13.362 1.00 97.69 115 GLN A C 1
ATOM 801 O O . GLN A 1 115 ? 1.682 -2.184 -13.147 1.00 97.69 115 GLN A O 1
ATOM 806 N N . GLU A 1 116 ? 3.213 -0.941 -14.191 1.00 98.06 116 GLU A N 1
ATOM 807 C CA . GL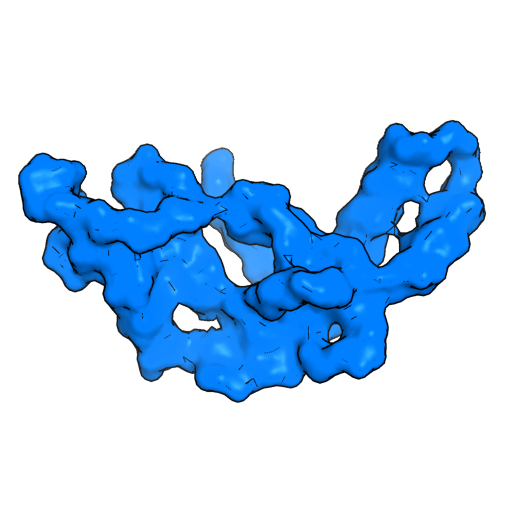U A 1 116 ? 3.875 -2.098 -14.804 1.00 98.06 116 GLU A CA 1
ATOM 808 C C . GLU A 1 116 ? 4.603 -2.941 -13.754 1.00 98.06 116 GLU A C 1
ATOM 810 O O . GLU A 1 116 ? 4.480 -4.169 -13.754 1.00 98.06 116 GLU A O 1
ATOM 815 N N . ALA A 1 117 ? 5.297 -2.286 -12.818 1.00 97.56 117 ALA A N 1
ATOM 816 C CA . ALA A 1 117 ? 5.976 -2.963 -11.720 1.00 97.56 117 ALA A CA 1
ATOM 817 C C . ALA A 1 117 ? 4.984 -3.726 -10.824 1.00 97.56 117 ALA A C 1
ATOM 819 O O . ALA A 1 117 ? 5.208 -4.897 -10.517 1.00 97.56 117 ALA A O 1
ATOM 820 N N . THR A 1 118 ? 3.858 -3.106 -10.450 1.00 97.38 118 THR A N 1
ATOM 821 C CA . THR A 1 118 ? 2.820 -3.770 -9.642 1.00 97.38 118 THR A CA 1
ATOM 822 C C . THR A 1 118 ? 2.146 -4.913 -10.387 1.00 97.38 118 THR A C 1
ATOM 824 O O . THR A 1 118 ? 1.914 -5.964 -9.800 1.00 97.38 118 THR A O 1
ATOM 827 N N . THR A 1 119 ? 1.875 -4.755 -11.685 1.00 97.69 119 THR A N 1
ATOM 828 C CA . THR A 1 119 ? 1.291 -5.824 -12.510 1.00 97.69 119 THR A CA 1
ATOM 829 C C . THR A 1 119 ? 2.215 -7.039 -12.560 1.00 97.69 119 THR A C 1
ATOM 831 O O . THR A 1 119 ? 1.763 -8.174 -12.399 1.00 97.69 119 THR A O 1
ATOM 834 N N . PHE A 1 120 ? 3.520 -6.816 -12.739 1.00 97.50 120 PHE A N 1
ATOM 835 C CA . PHE A 1 120 ? 4.504 -7.892 -12.702 1.00 97.50 120 PHE A CA 1
ATOM 836 C C . PHE A 1 120 ? 4.570 -8.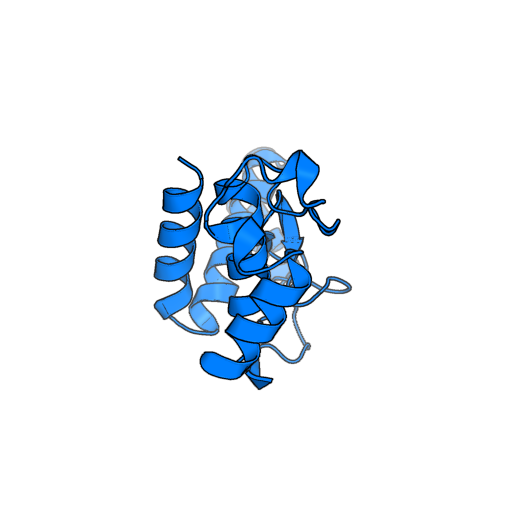560 -11.323 1.00 97.50 120 PHE A C 1
ATOM 838 O O . PHE A 1 120 ? 4.511 -9.788 -11.246 1.00 97.50 120 PHE A O 1
ATOM 845 N N . ALA A 1 121 ? 4.656 -7.771 -10.248 1.00 96.19 121 ALA A N 1
ATOM 846 C CA . ALA A 1 121 ? 4.725 -8.291 -8.886 1.00 96.19 121 ALA A CA 1
ATOM 847 C C . ALA A 1 121 ? 3.493 -9.133 -8.540 1.00 96.19 121 ALA A C 1
ATOM 849 O O . ALA A 1 121 ? 3.648 -10.259 -8.079 1.00 96.19 121 ALA A O 1
ATOM 850 N N . ASN A 1 122 ? 2.291 -8.655 -8.861 1.00 95.94 122 ASN A N 1
ATOM 851 C CA . ASN A 1 122 ? 1.053 -9.385 -8.596 1.00 95.94 122 ASN A CA 1
ATOM 852 C C . ASN A 1 122 ? 0.975 -10.686 -9.407 1.00 95.94 122 ASN A C 1
ATOM 854 O O . ASN A 1 122 ? 0.493 -11.693 -8.904 1.00 95.94 122 ASN A O 1
ATOM 858 N N . ARG A 1 123 ? 1.506 -10.713 -10.637 1.00 95.44 123 ARG A N 1
ATOM 859 C CA . ARG A 1 123 ? 1.571 -11.948 -11.436 1.00 95.44 123 ARG A CA 1
ATOM 860 C C . ARG A 1 123 ? 2.487 -13.007 -10.816 1.00 95.44 123 ARG A C 1
ATOM 862 O O . ARG A 1 123 ? 2.208 -14.193 -10.944 1.00 95.44 123 ARG A O 1
ATOM 869 N N . VAL A 1 124 ? 3.605 -12.594 -10.220 1.00 96.25 124 VAL A N 1
ATOM 870 C CA . VAL A 1 124 ? 4.623 -13.519 -9.691 1.00 96.25 124 VAL A CA 1
ATOM 871 C C . VAL A 1 124 ? 4.327 -13.926 -8.249 1.00 96.25 124 VAL A C 1
ATOM 873 O O . VAL A 1 124 ? 4.529 -15.080 -7.885 1.00 96.25 124 VAL A O 1
ATOM 876 N N . LEU A 1 125 ? 3.868 -12.979 -7.435 1.00 93.44 125 LEU A N 1
ATOM 877 C CA . LEU A 1 125 ? 3.705 -13.135 -5.990 1.00 93.44 125 LEU A CA 1
ATOM 878 C C . LEU A 1 125 ? 2.245 -13.374 -5.575 1.00 93.44 125 LEU A C 1
ATOM 880 O O . LEU A 1 125 ? 2.003 -13.774 -4.438 1.00 93.44 125 LEU A O 1
ATOM 884 N N . GLY A 1 126 ? 1.284 -13.140 -6.475 1.00 92.75 126 GLY A N 1
ATOM 885 C CA . GLY A 1 126 ? -0.133 -13.015 -6.128 1.00 92.75 126 GLY A CA 1
ATOM 886 C C . GLY A 1 126 ? -0.430 -11.691 -5.421 1.00 92.75 126 GLY A C 1
ATOM 887 O O . GLY A 1 126 ? 0.467 -10.886 -5.168 1.00 92.75 126 GLY A O 1
ATOM 888 N N . GLU A 1 127 ? -1.697 -11.449 -5.090 1.00 92.31 127 GLU A N 1
ATOM 889 C CA . GLU A 1 127 ? -2.104 -10.294 -4.293 1.00 92.31 127 GLU A CA 1
ATOM 890 C C . GLU A 1 127 ? -2.987 -10.717 -3.118 1.00 92.31 127 GLU A C 1
ATOM 892 O O . GLU A 1 127 ? -3.822 -11.620 -3.217 1.00 92.31 127 GLU A O 1
ATOM 897 N N . GLN A 1 128 ? -2.835 -10.007 -2.001 1.00 88.31 128 GLN A N 1
ATOM 898 C CA . GLN A 1 128 ? -3.764 -10.087 -0.885 1.00 88.31 128 GLN A CA 1
ATOM 899 C C . GLN A 1 128 ? -4.345 -8.713 -0.591 1.00 88.31 128 GLN A C 1
ATOM 901 O O . GLN A 1 128 ? -3.635 -7.750 -0.295 1.00 88.31 128 GLN A O 1
ATOM 906 N N . GLN A 1 129 ? -5.670 -8.653 -0.634 1.00 91.81 129 GLN A N 1
ATOM 907 C CA . GLN A 1 129 ? -6.448 -7.499 -0.234 1.00 91.81 129 GLN A CA 1
ATOM 908 C C . GLN A 1 129 ? -6.852 -7.639 1.223 1.00 91.81 129 GLN A C 1
ATOM 910 O O . GLN A 1 129 ? -7.391 -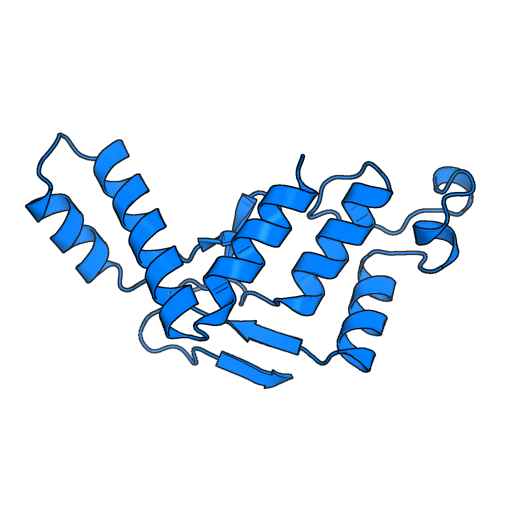8.672 1.622 1.00 91.81 129 GLN A O 1
ATOM 915 N N . GLN A 1 130 ? -6.591 -6.592 1.998 1.00 91.75 130 GLN A N 1
ATOM 916 C CA . GLN A 1 130 ? -6.831 -6.562 3.433 1.00 91.75 130 GLN A CA 1
ATOM 917 C C . GLN A 1 130 ? -7.717 -5.377 3.801 1.00 91.75 130 GLN A C 1
ATOM 919 O O . GLN A 1 130 ? -7.607 -4.273 3.250 1.00 91.75 130 GLN A O 1
ATOM 924 N N . ARG A 1 131 ? -8.616 -5.617 4.745 1.00 93.88 131 ARG A N 1
ATOM 925 C CA . ARG A 1 131 ? -9.536 -4.633 5.296 1.00 93.88 131 ARG A CA 1
ATOM 926 C C . ARG A 1 131 ? -9.648 -4.813 6.799 1.00 93.88 131 ARG A C 1
ATOM 928 O O . ARG A 1 131 ? -9.534 -5.915 7.325 1.00 93.88 131 ARG A O 1
ATOM 935 N N . THR A 1 132 ? -9.899 -3.705 7.476 1.00 90.94 132 THR A N 1
ATOM 936 C CA . THR A 1 132 ? -10.049 -3.613 8.930 1.00 90.94 132 THR A CA 1
ATOM 937 C C . THR A 1 132 ? -11.463 -3.189 9.316 1.00 90.94 132 THR A C 1
ATOM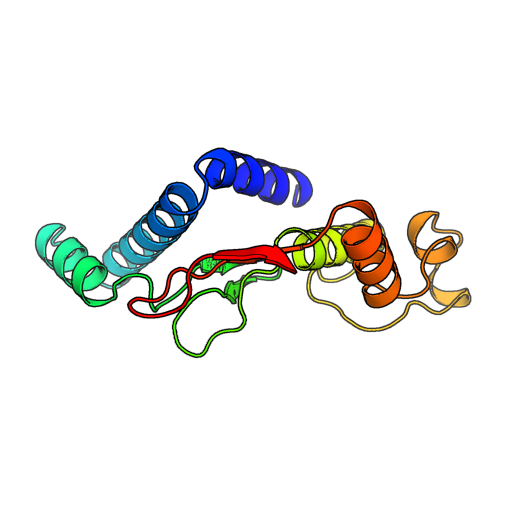 939 O O . THR A 1 132 ? -11.823 -3.337 10.475 1.00 90.94 132 THR A O 1
ATOM 942 N N . CYS A 1 133 ? -12.295 -2.738 8.366 1.00 88.12 133 CYS A N 1
ATOM 943 C CA . CYS A 1 133 ? -13.702 -2.405 8.617 1.00 88.12 133 CYS A CA 1
ATOM 944 C C . CYS A 1 133 ? -14.497 -3.549 9.253 1.00 88.12 133 CYS A C 1
ATOM 946 O O . CYS A 1 133 ? -14.250 -4.727 8.993 1.00 88.12 133 CYS A O 1
ATOM 948 N N . GLU A 1 134 ? -15.490 -3.202 10.060 1.00 85.69 134 GLU A N 1
ATOM 949 C CA . GLU A 1 134 ? -16.466 -4.158 10.573 1.00 85.69 134 GLU A CA 1
ATOM 950 C C . GLU A 1 134 ? -17.463 -4.571 9.487 1.00 85.69 134 GLU A C 1
ATOM 952 O O . GLU A 1 134 ? -17.829 -3.783 8.615 1.00 85.69 134 GLU A O 1
ATOM 957 N N . GLY A 1 135 ? -17.887 -5.838 9.513 1.00 79.81 135 GLY A N 1
ATOM 958 C CA . GLY A 1 135 ? -18.897 -6.372 8.590 1.00 79.81 135 GLY A CA 1
ATOM 959 C C . GLY A 1 135 ? -18.480 -6.446 7.115 1.00 79.81 135 GLY A C 1
ATOM 960 O O . GLY A 1 135 ? -19.286 -6.842 6.277 1.00 79.81 135 GLY A O 1
ATOM 961 N N . CYS A 1 136 ? -17.239 -6.091 6.775 1.00 84.75 136 CYS A N 1
ATOM 962 C CA . CYS A 1 136 ? -16.709 -6.209 5.423 1.00 84.75 136 CYS A CA 1
ATOM 963 C C . CYS A 1 136 ? -15.893 -7.497 5.250 1.00 84.75 136 CYS A C 1
ATOM 965 O O . CYS A 1 136 ? -15.344 -8.034 6.213 1.00 84.75 136 CYS A O 1
ATOM 967 N N . THR A 1 137 ? -15.772 -7.983 4.010 1.00 85.25 137 THR A N 1
ATOM 968 C CA . THR A 1 137 ? -14.836 -9.071 3.696 1.00 85.25 137 THR A CA 1
ATOM 969 C C . THR A 1 137 ? -13.419 -8.606 4.012 1.00 85.25 137 THR A C 1
ATOM 971 O O . THR A 1 137 ? -12.904 -7.684 3.374 1.00 85.25 137 THR A O 1
ATOM 974 N N . LYS A 1 138 ? -12.834 -9.221 5.040 1.00 84.06 138 LYS A N 1
ATOM 975 C CA . LYS A 1 138 ? -11.582 -8.789 5.659 1.00 84.06 138 LYS A CA 1
ATOM 976 C C . LYS A 1 138 ? -10.364 -9.097 4.790 1.00 84.06 138 LYS A C 1
ATOM 978 O O . LYS A 1 138 ? -9.646 -8.184 4.403 1.00 84.06 138 LYS A O 1
ATOM 983 N N . THR A 1 139 ? -10.191 -10.363 4.416 1.00 85.38 139 THR A N 1
ATOM 984 C CA . THR A 1 139 ? -9.094 -10.815 3.556 1.00 85.38 139 THR A CA 1
ATOM 985 C C . THR A 1 139 ? -9.644 -11.395 2.262 1.00 85.38 139 THR A C 1
ATOM 987 O O . THR A 1 139 ? -10.609 -12.160 2.268 1.00 85.38 139 THR A O 1
ATOM 990 N N . THR A 1 140 ? -9.030 -11.061 1.132 1.00 84.94 140 THR A N 1
ATOM 991 C CA . THR A 1 140 ? -9.323 -11.690 -0.162 1.00 84.94 140 THR A CA 1
ATOM 992 C C . THR A 1 140 ? -8.034 -11.851 -0.951 1.00 84.94 140 THR A C 1
ATOM 994 O O . THR A 1 140 ? -7.277 -10.894 -1.093 1.00 84.94 140 THR A O 1
ATOM 997 N N . SER A 1 141 ? -7.786 -13.051 -1.468 1.00 83.12 141 SER A N 1
ATOM 998 C CA . SER A 1 141 ? -6.681 -13.303 -2.395 1.00 83.12 141 SER A CA 1
ATOM 999 C C . SER A 1 141 ? -7.147 -13.040 -3.824 1.00 83.12 141 SER A C 1
ATOM 1001 O O . SER A 1 141 ? -8.247 -13.462 -4.190 1.00 83.12 141 SER A O 1
ATOM 1003 N N . THR A 1 142 ? -6.328 -12.350 -4.614 1.00 68.94 142 THR A N 1
ATOM 1004 C CA . THR A 1 142 ? -6.601 -12.038 -6.027 1.00 68.94 142 THR A CA 1
ATOM 1005 C C . THR A 1 142 ? -5.402 -12.319 -6.908 1.00 68.94 142 THR A C 1
ATOM 1007 O O . THR A 1 142 ? -4.266 -12.206 -6.395 1.00 68.94 142 THR A O 1
#

Sequence (142 aa):
GTCRAIADKMLDVAGGQMGWDKIAEGQAMSQAVKTGNTDAVSAVAQVEKQGGNDGITWVGGSKAGGSGQQPIKVVGDVTRAGYNLLNGRNAADTASISPSSCNNGMVCSTWSSPQEATTFANRVLGEQQQRTCEGCTKTTST

Organism: Pseudomonas savastanoi (NCBI:txid29438)

pLDDT: mean 85.84, std 11.37, range [46.97, 98.06]

Secondary structure (DSSP, 8-state):
-HHHHHHHHHHHHTTTHHHHHHHHHHHHHHHHHHHSSS-HHHHHHHHHHHTTTT-EE-GGG-EESSTTSPPEEHHHHHHHHHHHHHTTS-TT--PPPPHHHHTT-HHHHH-SSHHHHHHHHHHHH--EEE--STTS--EEE-

Foldseek 3Di:
DVVVVLVVLVVLCVVPLVSQLVQLLVVQLVVLPVVDDDDSVVSNVRSVVLQSQQAHLDQLRDHEQHNPHHFDWSQLLVLQQVLQVLLVHRSPDWDFQDPVSCVPRPSCVVPRTSVRRSVVRCVVPWIWTAHRYPPDDGIDTD